Protein AF-W1YBM7-F1 (afdb_monomer_lite)

Structure (mmCIF, N/CA/C/O backbone):
data_AF-W1YBM7-F1
#
_entry.id   AF-W1YBM7-F1
#
loop_
_atom_site.group_PDB
_atom_site.id
_atom_site.type_symbol
_atom_site.label_atom_id
_atom_site.label_alt_id
_atom_site.label_comp_id
_atom_site.label_asym_id
_atom_site.label_entity_id
_atom_site.label_seq_id
_atom_site.pdbx_PDB_ins_code
_atom_site.Cartn_x
_atom_site.Cartn_y
_atom_site.Cartn_z
_atom_site.occupancy
_atom_site.B_iso_or_equiv
_atom_site.auth_seq_id
_atom_site.auth_comp_id
_atom_site.auth_asym_id
_atom_site.auth_atom_id
_atom_site.pdbx_PDB_model_num
ATOM 1 N N . GLY A 1 1 ? 5.521 -19.626 -3.849 1.00 56.88 1 GLY A N 1
ATOM 2 C CA . GLY A 1 1 ? 5.369 -18.566 -4.865 1.00 56.88 1 GLY A CA 1
ATOM 3 C C . GLY A 1 1 ? 3.972 -18.003 -4.753 1.00 56.88 1 GLY A C 1
ATOM 4 O O . GLY A 1 1 ? 3.053 -18.780 -4.551 1.00 56.88 1 G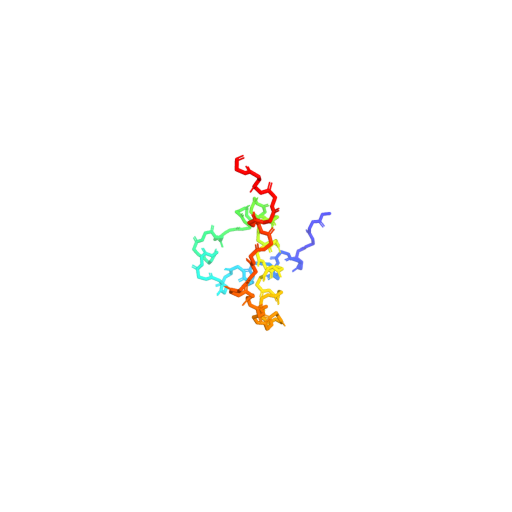LY A O 1
ATOM 5 N N . ARG A 1 2 ? 3.807 -16.681 -4.811 1.00 72.31 2 ARG A N 1
ATOM 6 C CA . ARG A 1 2 ? 2.474 -16.056 -4.805 1.00 72.31 2 ARG A CA 1
ATOM 7 C C . ARG A 1 2 ? 1.723 -16.542 -6.049 1.00 72.31 2 ARG A C 1
ATOM 9 O O . ARG A 1 2 ? 2.229 -16.350 -7.155 1.00 72.31 2 ARG A O 1
ATOM 16 N N . ASN A 1 3 ? 0.593 -17.226 -5.882 1.00 87.19 3 ASN A N 1
ATOM 17 C CA . ASN A 1 3 ? -0.136 -17.796 -7.014 1.00 87.19 3 ASN A CA 1
ATOM 18 C C . ASN A 1 3 ? -0.732 -16.678 -7.877 1.00 87.19 3 ASN A C 1
ATOM 20 O O . ASN A 1 3 ? -1.090 -15.614 -7.375 1.00 87.19 3 ASN A O 1
ATOM 24 N N . HIS A 1 4 ? -0.880 -16.927 -9.183 1.00 85.00 4 HIS A N 1
ATOM 25 C CA . HIS A 1 4 ? -1.468 -15.955 -10.116 1.00 85.00 4 HIS A CA 1
ATOM 26 C C . HIS A 1 4 ? -2.849 -15.469 -9.647 1.00 85.00 4 HIS A C 1
ATOM 28 O O . HIS A 1 4 ? -3.161 -14.283 -9.730 1.00 85.00 4 HIS A O 1
ATOM 34 N N . ARG A 1 5 ? -3.641 -16.377 -9.063 1.00 87.56 5 ARG A N 1
ATOM 35 C CA . ARG A 1 5 ? -4.955 -16.067 -8.496 1.00 87.56 5 ARG A CA 1
ATOM 36 C C . ARG A 1 5 ? -4.879 -15.025 -7.377 1.00 87.56 5 ARG A C 1
ATOM 38 O O . ARG A 1 5 ? -5.634 -14.058 -7.419 1.00 87.56 5 ARG A O 1
ATOM 45 N N . ASP A 1 6 ? -3.952 -15.184 -6.432 1.00 89.00 6 ASP A N 1
ATOM 46 C CA . ASP A 1 6 ? -3.759 -14.218 -5.344 1.00 89.00 6 ASP A CA 1
ATOM 47 C C . ASP A 1 6 ? -3.340 -12.854 -5.895 1.00 89.00 6 ASP A C 1
ATOM 49 O O . ASP A 1 6 ? -3.819 -11.821 -5.430 1.00 89.00 6 ASP A O 1
ATOM 53 N N . MET A 1 7 ? -2.499 -12.840 -6.938 1.00 87.12 7 MET A N 1
ATOM 54 C CA . MET A 1 7 ? -2.094 -11.595 -7.593 1.00 87.12 7 MET A CA 1
ATOM 55 C C . MET A 1 7 ? -3.276 -10.854 -8.206 1.00 87.12 7 MET A C 1
ATOM 57 O O . MET A 1 7 ? -3.401 -9.651 -7.998 1.00 87.12 7 MET A O 1
ATOM 61 N N . CYS A 1 8 ? -4.16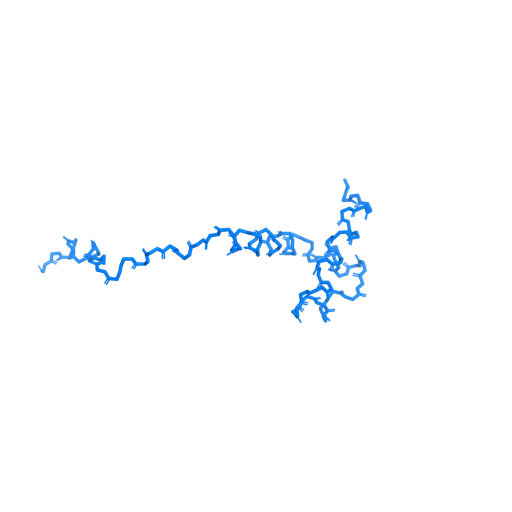1 -11.548 -8.923 1.00 89.62 8 CYS A N 1
ATOM 62 C CA . CYS A 1 8 ? -5.353 -10.930 -9.502 1.00 89.62 8 CYS A CA 1
ATOM 63 C C . CYS A 1 8 ? -6.307 -10.393 -8.430 1.00 89.62 8 CYS A C 1
ATOM 65 O O . CYS A 1 8 ? -6.860 -9.306 -8.596 1.00 89.62 8 CYS A O 1
ATOM 67 N N . VAL A 1 9 ? -6.496 -11.134 -7.334 1.00 90.88 9 VAL A N 1
ATOM 68 C CA . VAL A 1 9 ? -7.358 -10.707 -6.221 1.00 90.88 9 VAL A CA 1
ATOM 69 C C . VAL A 1 9 ? -6.798 -9.452 -5.556 1.00 90.88 9 VAL A C 1
ATOM 71 O O . VAL A 1 9 ? -7.532 -8.480 -5.375 1.00 90.88 9 VAL A O 1
ATOM 74 N N . LEU A 1 10 ? -5.500 -9.444 -5.240 1.00 90.88 10 LEU A N 1
ATOM 75 C CA . LEU A 1 10 ? -4.853 -8.297 -4.610 1.00 90.88 10 LEU A CA 1
ATOM 76 C C . LEU A 1 10 ? -4.824 -7.082 -5.543 1.00 90.88 10 LEU A C 1
ATOM 78 O O . LEU A 1 10 ? -5.063 -5.967 -5.091 1.00 90.88 10 LEU A O 1
ATOM 82 N N . PHE A 1 11 ? -4.595 -7.297 -6.842 1.00 91.25 11 PHE A N 1
ATOM 83 C CA . PHE A 1 11 ? -4.622 -6.233 -7.845 1.00 91.25 11 PHE A CA 1
ATOM 84 C C . PHE A 1 11 ? -6.005 -5.599 -7.957 1.00 91.25 11 PHE A C 1
ATOM 86 O O . PHE A 1 11 ? -6.128 -4.382 -7.911 1.00 91.25 11 PHE A O 1
ATOM 93 N N . ARG A 1 12 ? -7.061 -6.417 -8.029 1.00 91.44 12 ARG A N 1
ATOM 94 C CA . ARG A 1 12 ? -8.441 -5.921 -8.072 1.00 91.44 12 ARG A CA 1
ATOM 95 C C . ARG A 1 12 ? -8.778 -5.080 -6.846 1.00 91.44 12 ARG A C 1
ATOM 97 O O . ARG A 1 12 ? -9.392 -4.032 -7.001 1.00 91.44 12 ARG A O 1
ATOM 104 N N . TRP A 1 13 ? -8.385 -5.533 -5.656 1.00 91.75 13 TRP A N 1
ATOM 105 C CA . TRP A 1 13 ? -8.577 -4.758 -4.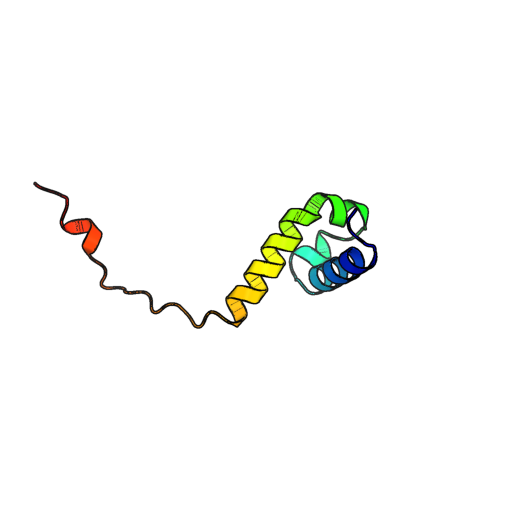431 1.00 91.75 13 TRP A CA 1
ATOM 106 C C . TRP A 1 13 ? -7.792 -3.439 -4.476 1.00 91.75 13 TRP A C 1
ATOM 108 O O . TRP A 1 13 ? -8.364 -2.384 -4.223 1.00 91.75 13 TRP A O 1
ATOM 118 N N . ALA A 1 14 ? -6.522 -3.473 -4.889 1.00 92.31 14 ALA A N 1
ATOM 119 C CA . ALA A 1 14 ? -5.700 -2.273 -5.029 1.00 92.31 14 ALA A CA 1
ATOM 120 C C . ALA A 1 14 ? -6.312 -1.255 -6.011 1.00 92.31 14 ALA A C 1
ATOM 122 O O . ALA A 1 14 ? -6.270 -0.060 -5.748 1.00 92.31 14 ALA A O 1
ATOM 123 N N . CYS A 1 15 ? -6.930 -1.712 -7.105 1.00 91.06 15 CYS A N 1
ATOM 124 C CA . CYS A 1 15 ? -7.628 -0.844 -8.058 1.00 91.06 15 CYS A CA 1
ATOM 125 C C . CYS A 1 15 ? -8.904 -0.191 -7.498 1.00 91.06 15 CYS A C 1
ATOM 127 O O . CYS A 1 15 ? -9.341 0.814 -8.048 1.00 91.06 15 CYS A O 1
ATOM 129 N N . GLN A 1 16 ? -9.519 -0.751 -6.454 1.00 90.31 16 GLN A N 1
ATOM 130 C CA . GLN A 1 16 ? -10.708 -0.177 -5.805 1.00 90.31 16 GLN A CA 1
ATOM 131 C C . GLN A 1 16 ? -10.347 0.849 -4.726 1.00 90.31 16 GLN A C 1
ATOM 133 O O . GLN A 1 16 ? -11.187 1.652 -4.328 1.00 90.31 16 GLN A O 1
ATOM 138 N N . ASP A 1 17 ? -9.108 0.822 -4.246 1.00 90.19 17 ASP A N 1
ATOM 139 C CA . ASP A 1 17 ? -8.617 1.748 -3.242 1.00 90.19 17 ASP A CA 1
ATOM 140 C C . ASP A 1 17 ? -8.106 3.044 -3.897 1.00 90.19 17 ASP A C 1
ATOM 142 O O . ASP A 1 17 ? -7.325 3.029 -4.853 1.00 90.19 17 ASP A O 1
ATOM 146 N N . ASN A 1 18 ? -8.548 4.191 -3.377 1.00 88.81 18 ASN A N 1
ATOM 147 C CA . ASN A 1 18 ? -8.232 5.500 -3.956 1.00 88.81 18 ASN A CA 1
ATOM 148 C C . ASN A 1 18 ? -6.728 5.827 -3.916 1.00 88.81 18 ASN A C 1
ATOM 150 O O . ASN A 1 18 ? -6.225 6.546 -4.773 1.00 88.81 18 ASN A O 1
ATOM 154 N N . PHE A 1 19 ? -5.993 5.293 -2.938 1.00 90.00 19 PHE A N 1
ATOM 155 C CA . PHE A 1 19 ? -4.552 5.490 -2.837 1.00 90.00 19 PHE A CA 1
ATOM 156 C C . PHE A 1 19 ? -3.796 4.485 -3.713 1.00 90.00 19 PHE A C 1
ATOM 158 O O . PHE A 1 19 ? -2.883 4.857 -4.455 1.00 90.00 19 PHE A O 1
ATOM 165 N N . TRP A 1 20 ? -4.167 3.205 -3.660 1.00 91.88 20 TRP A N 1
ATOM 166 C CA . TRP A 1 20 ? -3.421 2.152 -4.349 1.00 91.88 20 TRP A CA 1
ATOM 167 C C . TRP A 1 20 ? -3.679 2.082 -5.855 1.00 91.88 20 TRP A C 1
ATOM 169 O O . TRP A 1 20 ? -2.760 1.710 -6.587 1.00 91.88 20 TRP A O 1
ATOM 179 N N . SER A 1 21 ? -4.849 2.506 -6.334 1.00 91.50 21 SER A N 1
ATOM 180 C CA . SER A 1 21 ? -5.206 2.484 -7.761 1.00 91.50 21 SER A CA 1
ATOM 181 C C . SER A 1 21 ? -4.256 3.308 -8.639 1.00 91.50 21 SER A C 1
ATOM 183 O O . SER A 1 21 ? -3.888 2.859 -9.722 1.00 91.50 21 SER A O 1
ATOM 185 N N . GLY A 1 22 ? -3.782 4.464 -8.162 1.00 91.75 22 GLY A N 1
ATOM 186 C CA . GLY A 1 22 ? -2.790 5.288 -8.870 1.00 91.75 22 GLY A CA 1
ATOM 187 C C . GLY A 1 22 ? -1.337 4.834 -8.680 1.00 91.75 22 GLY A C 1
ATOM 188 O O . GLY A 1 22 ? -0.470 5.131 -9.502 1.00 91.75 22 GLY A O 1
ATOM 189 N N . ASN A 1 23 ? -1.050 4.090 -7.608 1.00 90.81 23 ASN A N 1
ATOM 190 C CA . ASN A 1 23 ? 0.311 3.672 -7.256 1.00 90.81 23 ASN A CA 1
ATOM 191 C C . ASN A 1 23 ? 0.682 2.292 -7.822 1.00 90.81 23 ASN A C 1
ATOM 193 O O . ASN A 1 23 ? 1.850 2.041 -8.137 1.00 90.81 23 ASN A O 1
ATOM 197 N N . VAL A 1 24 ? -0.296 1.399 -7.993 1.00 92.12 24 VAL A N 1
ATOM 198 C CA . VAL A 1 24 ? -0.105 0.016 -8.448 1.00 92.12 24 VAL A CA 1
ATOM 199 C C . VAL A 1 24 ? -0.692 -0.147 -9.846 1.00 92.12 24 VAL A C 1
ATOM 201 O O . VAL A 1 24 ? -1.789 -0.652 -10.036 1.00 92.12 24 VAL A O 1
ATOM 204 N N . LEU A 1 25 ? 0.088 0.270 -10.843 1.00 88.06 25 LEU A N 1
ATOM 205 C CA . LEU A 1 25 ? -0.304 0.228 -12.259 1.00 88.06 25 LEU A CA 1
ATOM 206 C C . LEU A 1 25 ? 0.280 -0.968 -13.024 1.00 88.06 25 LEU A C 1
ATOM 208 O O . LEU A 1 25 ? 0.012 -1.140 -14.208 1.00 88.06 25 LEU A O 1
ATOM 212 N N . SER A 1 26 ? 1.124 -1.779 -12.382 1.00 88.19 26 SER A N 1
ATOM 213 C CA . SER A 1 26 ? 1.788 -2.898 -13.049 1.00 88.19 26 SER A CA 1
ATOM 214 C C . SER A 1 26 ? 2.025 -4.092 -12.120 1.00 88.19 26 SER A C 1
ATOM 216 O O . SER A 1 26 ? 2.199 -3.917 -10.907 1.00 88.19 26 SER A O 1
ATOM 218 N N . PRO A 1 27 ? 2.120 -5.320 -12.670 1.00 85.56 27 PRO A N 1
ATOM 219 C CA . PRO A 1 27 ? 2.408 -6.522 -11.886 1.00 85.56 27 PRO A CA 1
ATOM 220 C C . PRO A 1 27 ? 3.760 -6.493 -11.156 1.00 85.56 27 PRO A C 1
ATOM 222 O O . PRO A 1 27 ? 3.953 -7.256 -10.208 1.00 85.56 27 PRO A O 1
ATOM 225 N N . ALA A 1 28 ? 4.702 -5.654 -11.602 1.00 89.50 28 ALA A N 1
ATOM 226 C CA . ALA A 1 28 ? 5.996 -5.456 -10.951 1.00 89.50 28 ALA A CA 1
ATOM 227 C C . ALA A 1 28 ? 5.853 -4.610 -9.676 1.00 89.50 28 ALA A C 1
ATOM 229 O O . ALA A 1 28 ? 6.263 -5.053 -8.605 1.00 89.50 28 ALA A O 1
ATOM 230 N N . LYS A 1 29 ? 5.176 -3.452 -9.760 1.00 90.81 29 LYS A N 1
ATOM 231 C CA . LYS A 1 29 ? 4.891 -2.606 -8.586 1.00 90.81 29 LYS A CA 1
ATOM 232 C C . LYS A 1 29 ? 4.023 -3.325 -7.553 1.00 90.81 29 LYS A C 1
ATOM 234 O O . LYS A 1 29 ? 4.253 -3.186 -6.356 1.00 90.81 29 LYS A O 1
ATOM 239 N N . LEU A 1 30 ? 3.073 -4.147 -8.005 1.00 91.12 30 LEU A N 1
ATOM 240 C CA . LEU A 1 30 ? 2.268 -4.982 -7.112 1.00 91.12 30 LEU A CA 1
ATOM 241 C C . LEU A 1 30 ? 3.123 -5.986 -6.327 1.00 91.12 30 LEU A C 1
ATOM 243 O O . LEU A 1 30 ? 2.886 -6.199 -5.142 1.00 91.12 30 LEU A O 1
ATOM 247 N N . ARG A 1 31 ? 4.123 -6.605 -6.969 1.00 91.00 31 ARG A N 1
ATOM 248 C CA . ARG A 1 31 ? 5.039 -7.541 -6.296 1.00 91.00 31 ARG A CA 1
ATOM 249 C C . ARG A 1 31 ? 5.949 -6.834 -5.293 1.00 91.00 31 ARG A C 1
ATOM 251 O O . ARG A 1 31 ? 6.168 -7.396 -4.223 1.00 91.00 31 ARG A O 1
ATOM 258 N N . ASP A 1 32 ? 6.428 -5.634 -5.624 1.00 93.12 32 ASP A N 1
ATOM 259 C CA . ASP A 1 32 ? 7.245 -4.787 -4.740 1.00 93.12 32 ASP A CA 1
ATOM 260 C C . ASP A 1 32 ? 6.480 -4.396 -3.466 1.00 93.12 32 ASP A C 1
ATOM 262 O O . ASP A 1 32 ? 6.962 -4.580 -2.352 1.00 93.12 32 ASP A O 1
ATOM 266 N N . LYS A 1 33 ? 5.232 -3.940 -3.624 1.00 92.69 33 LYS A N 1
ATOM 267 C CA . LYS A 1 33 ? 4.379 -3.486 -2.514 1.00 92.69 33 LYS A CA 1
ATOM 268 C C . LYS A 1 33 ? 3.492 -4.577 -1.917 1.00 92.69 33 LYS A C 1
ATOM 270 O O . LYS A 1 33 ? 2.637 -4.265 -1.090 1.00 92.69 33 LYS A O 1
ATOM 275 N N . TRP A 1 34 ? 3.693 -5.844 -2.288 1.00 91.94 34 TRP A N 1
ATOM 276 C CA . TRP A 1 34 ? 2.799 -6.951 -1.928 1.00 91.94 34 TRP A CA 1
ATOM 277 C C . TRP A 1 34 ? 2.478 -6.994 -0.436 1.00 91.94 34 TRP A C 1
ATOM 279 O O . TRP A 1 34 ? 1.316 -6.953 -0.046 1.00 91.94 34 TRP A O 1
ATOM 289 N N . THR A 1 35 ? 3.515 -7.052 0.401 1.00 91.69 35 THR A N 1
ATOM 290 C CA . THR A 1 35 ? 3.363 -7.186 1.854 1.00 91.69 35 THR A CA 1
ATOM 291 C C . THR A 1 35 ? 2.569 -6.017 2.435 1.00 91.69 35 THR A C 1
ATOM 293 O O . THR A 1 35 ? 1.716 -6.200 3.298 1.00 91.69 35 THR A O 1
ATOM 296 N N . GLN A 1 36 ? 2.797 -4.807 1.923 1.00 92.31 36 GLN A N 1
ATOM 297 C CA . GLN A 1 36 ? 2.103 -3.608 2.378 1.00 92.31 36 GLN A CA 1
ATOM 298 C C . GLN A 1 36 ? 0.628 -3.600 1.956 1.00 92.31 36 GLN A C 1
ATOM 300 O O . GLN A 1 36 ? -0.230 -3.225 2.758 1.00 92.31 36 GLN A O 1
ATOM 305 N N . LEU A 1 37 ? 0.326 -4.030 0.728 1.00 92.31 37 LEU A N 1
ATOM 306 C CA . LEU A 1 37 ? -1.043 -4.193 0.234 1.00 92.31 37 LEU A CA 1
ATOM 307 C C . LEU A 1 37 ? -1.802 -5.234 1.064 1.00 92.31 37 LEU A C 1
ATOM 309 O O . LEU A 1 37 ? -2.936 -4.992 1.461 1.00 92.31 37 LEU A O 1
ATOM 313 N N . GLU A 1 38 ? -1.164 -6.358 1.384 1.00 91.19 38 GLU A N 1
ATOM 314 C CA . GLU A 1 38 ? -1.764 -7.439 2.172 1.00 91.19 38 GLU A CA 1
ATOM 315 C C . GLU A 1 38 ? -2.114 -6.987 3.598 1.00 91.19 38 GLU A C 1
ATOM 317 O O . GLU A 1 38 ? -3.232 -7.214 4.066 1.00 91.19 38 GLU A O 1
ATOM 322 N N . ILE A 1 39 ? -1.212 -6.244 4.252 1.00 90.88 39 ILE A N 1
ATOM 323 C CA . ILE A 1 39 ? -1.466 -5.637 5.568 1.00 90.88 39 ILE A CA 1
ATOM 324 C C . ILE A 1 39 ? -2.607 -4.617 5.493 1.00 90.88 39 ILE A C 1
ATOM 326 O O . ILE A 1 39 ? -3.500 -4.634 6.340 1.00 90.88 39 ILE A O 1
ATOM 330 N N . ASN A 1 40 ? -2.595 -3.719 4.503 1.00 89.94 40 ASN A N 1
ATOM 331 C CA . ASN A 1 40 ? -3.634 -2.693 4.368 1.00 89.94 40 ASN A CA 1
ATOM 332 C C . ASN A 1 40 ? -5.007 -3.301 4.082 1.00 89.94 40 ASN A C 1
ATOM 334 O O . ASN A 1 40 ? -5.989 -2.900 4.702 1.00 89.94 40 ASN A O 1
ATOM 338 N N . A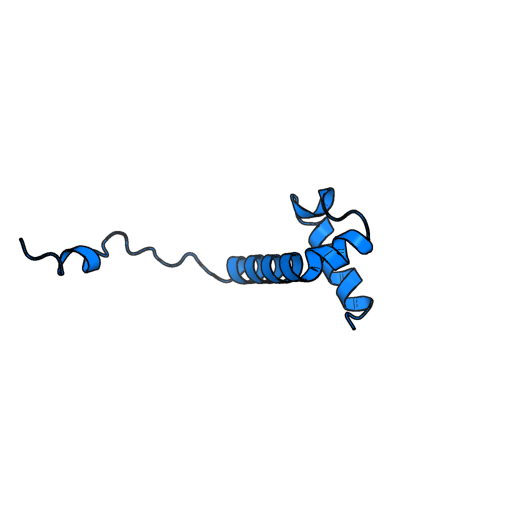RG A 1 41 ? -5.069 -4.313 3.214 1.00 88.44 41 ARG A N 1
ATOM 339 C CA . ARG A 1 41 ? -6.289 -5.076 2.945 1.00 88.44 41 ARG A CA 1
ATOM 340 C C . ARG A 1 41 ? -6.840 -5.706 4.222 1.00 88.44 41 ARG A C 1
ATOM 342 O O . ARG A 1 41 ? -8.034 -5.590 4.485 1.00 88.44 41 ARG A O 1
ATOM 349 N N . ASN A 1 42 ? -5.983 -6.342 5.022 1.00 87.62 42 ASN A N 1
ATOM 350 C CA . ASN A 1 42 ? -6.403 -6.958 6.280 1.00 87.62 42 ASN A CA 1
ATOM 351 C C . ASN A 1 42 ? -6.908 -5.911 7.289 1.00 87.62 42 ASN A C 1
ATOM 353 O O . ASN A 1 42 ? -7.940 -6.105 7.925 1.00 87.62 42 ASN A O 1
ATOM 357 N N . LYS A 1 43 ? -6.228 -4.761 7.387 1.00 85.88 43 LYS A N 1
ATOM 358 C CA . LYS A 1 43 ? -6.662 -3.634 8.229 1.00 85.88 43 LYS A CA 1
ATOM 359 C C . LYS A 1 43 ? -8.020 -3.076 7.805 1.00 85.88 43 LYS A C 1
ATOM 361 O O . LYS A 1 43 ? -8.863 -2.839 8.664 1.00 85.88 43 LYS A O 1
ATOM 366 N N . GLN A 1 44 ? -8.244 -2.889 6.503 1.00 80.31 44 GLN A N 1
ATOM 367 C CA . GLN A 1 44 ? -9.540 -2.441 5.990 1.00 80.31 44 GLN A CA 1
ATOM 368 C C . GLN A 1 44 ? -10.646 -3.451 6.309 1.00 80.31 44 GLN A C 1
ATOM 370 O O . GLN A 1 44 ? -11.715 -3.042 6.745 1.00 80.31 44 GLN A O 1
ATOM 375 N N . GLN A 1 45 ? -10.390 -4.757 6.174 1.00 74.00 45 GLN A N 1
ATOM 376 C CA . GLN A 1 45 ? -11.368 -5.788 6.545 1.00 74.00 45 GLN A CA 1
ATOM 377 C C . GLN A 1 45 ? -11.680 -5.781 8.047 1.00 74.00 45 GLN A C 1
ATOM 379 O O . GLN A 1 45 ? -12.848 -5.830 8.422 1.00 74.00 45 GLN A O 1
ATOM 384 N N . ALA A 1 46 ? -10.664 -5.639 8.901 1.00 68.12 46 ALA A N 1
ATOM 385 C CA . ALA A 1 46 ? -10.850 -5.567 10.349 1.00 68.12 46 ALA A CA 1
ATOM 386 C C . ALA A 1 46 ? -11.653 -4.325 10.786 1.00 68.12 46 ALA A C 1
ATOM 388 O O . ALA A 1 46 ? -12.465 -4.409 11.707 1.00 68.12 46 ALA A O 1
ATOM 389 N N . GLY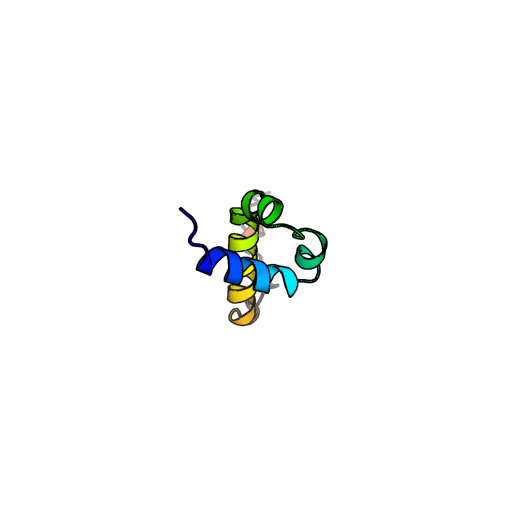 A 1 47 ? -11.468 -3.187 10.106 1.00 61.06 47 GLY A N 1
ATOM 390 C CA . GLY A 1 47 ? -12.165 -1.930 10.400 1.00 61.06 47 GLY A CA 1
ATOM 391 C C . GLY A 1 47 ? -13.658 -1.922 10.052 1.00 61.06 47 GLY A C 1
ATOM 392 O O . GLY A 1 47 ? -14.404 -1.147 10.640 1.00 61.06 47 GLY A O 1
ATOM 393 N N . VAL A 1 48 ? -14.116 -2.792 9.144 1.00 58.81 48 VAL A N 1
ATOM 394 C CA . VAL A 1 48 ? -15.548 -2.917 8.803 1.00 58.81 48 VAL A CA 1
ATOM 395 C C . VAL A 1 48 ? -16.312 -3.706 9.878 1.00 58.81 48 VAL A C 1
ATOM 397 O O . VAL A 1 48 ? -17.491 -3.455 10.105 1.00 58.81 48 VAL A O 1
ATOM 400 N N . THR A 1 49 ? -15.642 -4.621 10.585 1.00 53.78 49 THR A N 1
ATOM 401 C CA . THR A 1 49 ? -16.221 -5.413 11.688 1.00 53.78 49 THR A CA 1
ATOM 402 C C . THR A 1 49 ? -15.997 -4.813 13.075 1.00 53.78 49 THR A C 1
ATOM 404 O O . THR A 1 49 ? -16.744 -5.119 14.003 1.00 53.78 49 THR A O 1
ATOM 407 N N . ALA A 1 50 ? -14.987 -3.958 13.244 1.00 52.91 50 ALA A N 1
ATOM 408 C CA . ALA A 1 50 ? -14.710 -3.305 14.515 1.00 52.91 50 ALA A CA 1
ATOM 409 C C . ALA A 1 50 ? -15.631 -2.090 14.692 1.00 52.91 50 ALA A C 1
ATOM 411 O O . ALA A 1 50 ? -15.265 -0.952 14.395 1.00 52.91 50 ALA A O 1
ATOM 412 N N . GLY A 1 51 ? -16.842 -2.338 15.201 1.00 54.84 51 GLY A N 1
ATOM 413 C CA . GLY A 1 51 ? -17.630 -1.298 15.854 1.00 54.84 51 GLY A CA 1
ATOM 414 C C . GLY A 1 51 ? -16.718 -0.528 16.808 1.00 54.84 51 GLY A C 1
ATOM 415 O O . GLY A 1 51 ? -16.010 -1.143 17.603 1.00 54.84 51 GLY A O 1
ATOM 416 N N . LYS A 1 52 ? -16.672 0.798 16.633 1.00 55.19 52 LYS A N 1
ATOM 417 C CA . LYS A 1 52 ? -15.817 1.748 17.361 1.00 55.19 52 LYS A CA 1
A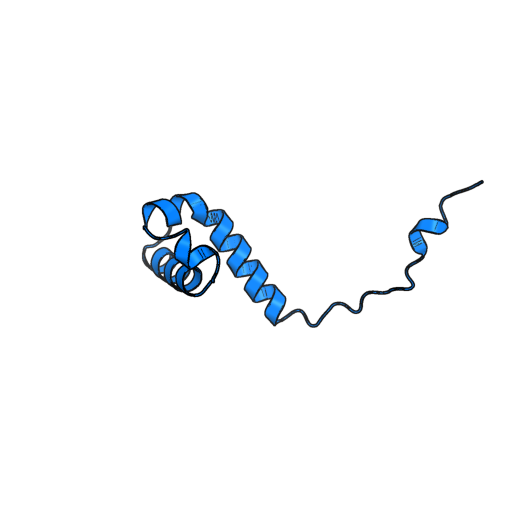TOM 418 C C . LYS A 1 52 ? -15.550 1.246 18.789 1.00 55.19 52 LYS A C 1
ATOM 420 O O . LYS A 1 52 ? -16.525 1.122 19.536 1.00 55.19 52 LYS A O 1
ATOM 425 N N . PRO A 1 53 ? -14.295 0.961 19.196 1.00 61.06 53 PRO A N 1
ATOM 426 C CA . PRO A 1 53 ? -14.039 0.704 20.603 1.00 61.06 53 PRO A CA 1
ATOM 427 C C . PRO A 1 53 ? -14.529 1.938 21.359 1.00 61.06 53 PRO A C 1
ATOM 429 O O . PRO A 1 53 ? -14.224 3.068 20.969 1.00 61.06 53 PRO A O 1
ATOM 432 N N . LYS A 1 54 ? -15.376 1.726 22.369 1.00 63.81 54 LYS A N 1
ATOM 433 C CA . LYS A 1 54 ? -15.852 2.794 23.244 1.00 63.81 54 LYS A CA 1
ATOM 434 C C . LYS A 1 54 ? -14.615 3.370 23.921 1.00 63.81 54 LYS A C 1
ATOM 436 O O . LYS A 1 54 ? -14.080 2.765 24.840 1.00 63.81 54 LYS A O 1
ATOM 441 N N . LEU A 1 55 ? -14.106 4.466 23.366 1.00 70.25 55 LEU A N 1
ATOM 442 C CA . LEU A 1 55 ? -12.941 5.159 23.884 1.00 70.25 55 LEU A CA 1
ATOM 443 C C . LEU A 1 55 ? -13.307 5.626 25.292 1.00 70.25 55 LEU A C 1
ATOM 445 O O . LEU A 1 55 ? -14.244 6.412 25.451 1.00 70.25 55 LEU A O 1
ATOM 449 N N . ASP A 1 56 ? -12.626 5.096 26.302 1.00 70.75 56 ASP A N 1
ATOM 450 C CA . ASP A 1 56 ? -12.836 5.522 27.678 1.00 70.75 56 ASP A CA 1
ATOM 451 C C . ASP A 1 56 ? -12.132 6.865 27.876 1.00 70.75 56 ASP A C 1
ATOM 453 O O . ASP A 1 56 ? -10.947 6.941 28.188 1.00 70.75 56 ASP A O 1
ATOM 457 N N . LEU A 1 57 ? -12.869 7.947 27.616 1.00 74.50 57 LEU A N 1
ATOM 458 C CA . LEU A 1 57 ? -12.404 9.332 27.766 1.00 74.50 57 LEU A CA 1
ATOM 459 C C . LEU A 1 57 ? -12.101 9.706 29.231 1.00 74.50 57 LEU A C 1
ATOM 461 O O . LEU A 1 57 ? -11.672 10.824 29.499 1.00 74.50 57 LEU A O 1
ATOM 465 N N . THR A 1 58 ? -12.344 8.788 30.167 1.00 75.94 58 THR A N 1
ATOM 466 C CA . THR A 1 58 ? -12.144 8.942 31.610 1.00 75.94 58 THR A CA 1
ATOM 467 C C . THR A 1 58 ? -10.983 8.113 32.151 1.00 75.94 58 THR A C 1
ATOM 469 O O . THR A 1 58 ? -10.742 8.131 33.360 1.00 75.94 58 THR A O 1
ATOM 472 N N . ASN A 1 59 ? -10.240 7.407 31.289 1.00 72.69 59 ASN A N 1
ATOM 473 C CA . ASN A 1 59 ? -9.112 6.600 31.724 1.00 72.69 59 ASN A CA 1
ATOM 474 C C . ASN A 1 59 ? -7.998 7.519 32.250 1.00 72.69 59 ASN A C 1
ATOM 476 O O . ASN A 1 59 ? -7.254 8.145 31.494 1.00 72.69 59 ASN A O 1
ATOM 480 N N . THR A 1 60 ? -7.930 7.626 33.576 1.00 79.00 60 THR A N 1
ATOM 481 C CA . THR A 1 60 ? -6.958 8.461 34.292 1.00 79.00 60 THR A CA 1
ATOM 482 C C . THR A 1 60 ? -5.871 7.592 34.938 1.00 79.00 60 THR A C 1
ATOM 484 O O . THR A 1 60 ? -5.146 8.057 35.806 1.00 79.00 60 THR A O 1
ATOM 487 N N . ASP A 1 61 ? -5.714 6.331 34.513 1.00 74.19 61 ASP A N 1
ATOM 488 C CA . ASP A 1 61 ? -4.757 5.373 35.098 1.00 74.19 61 ASP A CA 1
ATOM 489 C C . ASP A 1 61 ? -3.293 5.840 35.030 1.00 74.19 61 ASP A C 1
ATOM 491 O O . ASP A 1 61 ? -2.460 5.435 35.836 1.00 74.19 61 ASP A O 1
ATOM 495 N N . TRP A 1 62 ? -2.973 6.747 34.107 1.00 77.62 62 TRP A N 1
ATOM 496 C CA . TRP A 1 62 ? -1.643 7.337 33.963 1.00 77.62 62 TRP A CA 1
ATOM 497 C C . TRP A 1 62 ? -1.257 8.308 35.094 1.00 77.62 62 TRP A C 1
ATOM 499 O O . TRP A 1 62 ? -0.075 8.610 35.240 1.00 77.62 62 TRP A O 1
ATOM 509 N N . ILE A 1 63 ? -2.215 8.804 35.890 1.00 75.38 63 ILE A N 1
ATOM 510 C CA . ILE A 1 63 ? -1.955 9.837 36.908 1.00 75.38 63 ILE A CA 1
ATOM 511 C C . ILE A 1 63 ? -1.570 9.265 38.279 1.00 75.38 63 ILE A C 1
ATOM 513 O O . ILE A 1 63 ? -0.936 9.954 39.071 1.00 75.38 63 ILE A O 1
ATOM 517 N N . TYR A 1 64 ? -1.913 8.006 38.569 1.00 70.69 64 TYR A N 1
ATOM 518 C CA . TYR A 1 64 ? -1.739 7.422 39.908 1.00 70.69 64 TYR A CA 1
ATOM 519 C C . TYR A 1 64 ? -0.296 7.001 40.243 1.00 70.69 64 TYR A C 1
ATOM 521 O O . TYR A 1 64 ? -0.028 6.645 41.385 1.00 70.69 64 TYR A O 1
ATOM 529 N N . GLY A 1 65 ? 0.626 7.022 39.273 1.00 65.38 65 GLY A N 1
ATOM 530 C CA . GLY A 1 65 ? 2.031 6.628 39.459 1.00 65.38 65 GLY A CA 1
ATOM 531 C C . GLY A 1 65 ? 3.024 7.788 39.586 1.00 65.38 65 GLY A C 1
ATOM 532 O O . GLY A 1 65 ? 4.227 7.544 39.636 1.00 65.38 65 GLY A O 1
ATOM 533 N N . VAL A 1 66 ? 2.548 9.036 39.586 1.00 71.25 66 VAL A N 1
ATOM 534 C CA . VAL A 1 66 ? 3.394 10.225 39.752 1.00 71.25 66 VAL A CA 1
ATOM 535 C C . VAL A 1 66 ? 3.309 10.664 41.212 1.00 71.25 66 VAL A C 1
ATOM 537 O O . VAL A 1 66 ? 2.374 11.359 41.601 1.00 71.25 66 VAL A O 1
ATOM 540 N N . GLU A 1 67 ? 4.260 10.223 42.034 1.00 68.25 67 GLU A N 1
ATOM 541 C CA . GLU A 1 67 ? 4.482 10.821 43.356 1.00 68.25 67 GLU A CA 1
ATOM 542 C C . GLU A 1 67 ? 5.156 12.200 43.191 1.00 68.25 67 GLU A C 1
ATOM 544 O O . GLU A 1 67 ? 5.984 12.380 42.294 1.00 68.25 67 GLU A O 1
ATOM 549 N N . LEU A 1 68 ? 4.730 13.175 44.009 1.00 67.06 68 LEU A N 1
ATOM 550 C CA . LEU A 1 68 ? 5.173 14.581 43.996 1.00 67.06 68 LEU A CA 1
ATOM 551 C C . LEU A 1 68 ? 6.602 14.771 44.520 1.00 67.06 68 LEU A C 1
ATOM 553 O O . LEU A 1 68 ? 6.952 14.112 45.524 1.00 67.06 68 LEU A O 1
#

Radius of gyration: 19.43 Å; chains: 1; bounding box: 25×33×57 Å

Secondary structure (DSSP, 8-state):
---HHHHHHHHHHHHHSTTHHHH--SHHHHHHTHHHHHHHHHHHHHHHH-------TT--TTSTT---

Foldseek 3Di:
DCDPVNLVVLLVVLCVDPVSVVQPPDSVSCVVCVVVSVVVVVVVVVVVVDDPDPPPPPPPVVPPPDDD

Organism: NCBI:txid408170

pLDDT: mean 81.19, std 12.22, range [52.91, 93.12]

Sequence (68 aa):
GRNHRDMCVLFRWACQDNFWSGNVLSPAKLRDKWTQLEINRNKQQAGVTAGKPKLDLTNTDWIYGVEL